Protein AF-A0A4R1ANS1-F1 (afdb_monomer_lite)

Organism: NCBI:txid1742358

Radius of gyration: 12.25 Å; chains: 1; bounding box: 40×24×31 Å

pLDDT: mean 89.73, std 16.28, range [42.06, 98.25]

Sequence (61 aa):
MKIGQRVRVIEEESLFHERLGTIMKIERYYIVVQLDNYPYEMKFIDEELKLVEGVEWLFKL

Structure (mmCIF, N/CA/C/O backbone):
data_AF-A0A4R1ANS1-F1
#
_entry.id   AF-A0A4R1ANS1-F1
#
loop_
_atom_site.group_PDB
_atom_site.id
_atom_site.type_symbol
_atom_site.label_atom_id
_atom_site.label_alt_id
_atom_site.label_comp_id
_atom_site.label_asym_id
_atom_site.label_entity_id
_atom_site.label_seq_id
_atom_site.pdbx_PDB_ins_code
_atom_site.Cartn_x
_atom_site.Cartn_y
_atom_site.Cartn_z
_atom_site.occupancy
_atom_site.B_iso_or_equiv
_atom_site.auth_seq_id
_atom_site.auth_comp_id
_atom_site.auth_asym_id
_atom_site.auth_atom_id
_atom_site.pdbx_PDB_model_num
ATOM 1 N N . MET A 1 1 ? -6.295 8.870 2.845 1.00 86.31 1 MET A N 1
ATOM 2 C CA . MET A 1 1 ? -6.452 7.505 2.289 1.00 86.31 1 MET A CA 1
ATOM 3 C C . MET A 1 1 ? -7.639 6.784 2.937 1.00 86.31 1 MET A C 1
ATOM 5 O O . MET A 1 1 ? -8.071 7.209 4.003 1.00 86.31 1 MET A O 1
ATOM 9 N N . LYS A 1 2 ? -8.197 5.738 2.310 1.00 93.69 2 LYS A N 1
ATOM 10 C CA . LYS 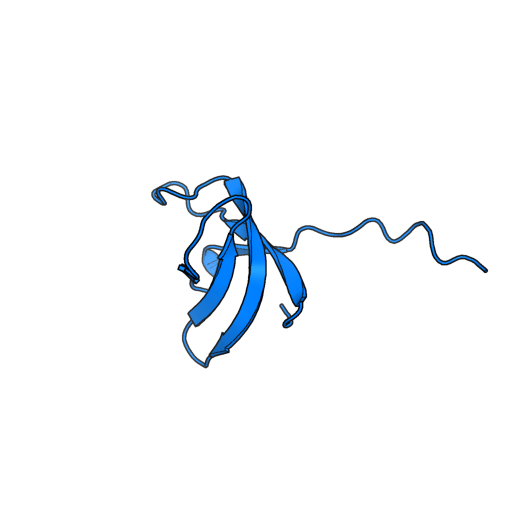A 1 2 ? -9.348 4.939 2.783 1.00 93.69 2 LYS A CA 1
ATOM 11 C C . LYS A 1 2 ? -9.170 3.459 2.413 1.00 93.69 2 LYS A C 1
ATOM 13 O O . LYS A 1 2 ? -8.547 3.152 1.401 1.00 93.69 2 LYS A O 1
ATOM 18 N N . ILE A 1 3 ? -9.759 2.558 3.204 1.00 95.88 3 ILE A N 1
ATOM 19 C CA . ILE A 1 3 ? -9.802 1.113 2.906 1.00 95.88 3 ILE A CA 1
ATOM 20 C C . ILE A 1 3 ? -10.410 0.884 1.512 1.00 95.88 3 ILE A C 1
ATOM 22 O O . ILE A 1 3 ? -11.367 1.557 1.130 1.00 95.88 3 ILE A O 1
ATOM 26 N N . GLY A 1 4 ? -9.825 -0.039 0.750 1.00 94.38 4 GLY A N 1
ATOM 27 C CA . GLY A 1 4 ? -10.193 -0.364 -0.627 1.00 94.38 4 GLY A CA 1
ATOM 28 C C . GLY A 1 4 ? -9.551 0.529 -1.693 1.00 94.38 4 GLY A C 1
ATOM 29 O O . GLY A 1 4 ? -9.651 0.217 -2.876 1.00 94.38 4 GLY A O 1
ATOM 30 N N . GLN A 1 5 ? -8.871 1.621 -1.318 1.00 95.56 5 GLN A N 1
ATOM 31 C CA . GLN A 1 5 ? -8.169 2.456 -2.294 1.00 95.56 5 GLN A CA 1
ATOM 32 C C . GLN A 1 5 ? -6.870 1.809 -2.775 1.00 95.56 5 GLN A C 1
ATOM 34 O O . GLN A 1 5 ? -6.193 1.089 -2.037 1.00 95.56 5 GLN A O 1
ATOM 39 N N . ARG A 1 6 ? -6.518 2.126 -4.022 1.00 96.69 6 ARG A N 1
ATOM 40 C CA . ARG A 1 6 ? -5.261 1.734 -4.654 1.00 96.69 6 ARG A CA 1
ATOM 41 C C . ARG A 1 6 ? -4.154 2.701 -4.254 1.00 96.69 6 ARG A C 1
ATOM 43 O O . ARG A 1 6 ? -4.333 3.918 -4.316 1.00 96.69 6 ARG A O 1
ATOM 50 N N . VAL A 1 7 ? -3.010 2.153 -3.879 1.00 97.25 7 VAL A N 1
ATOM 51 C CA . VAL A 1 7 ? -1.806 2.903 -3.514 1.00 97.25 7 VAL A CA 1
ATOM 52 C C . VAL A 1 7 ? -0.595 2.373 -4.265 1.00 97.25 7 VAL A C 1
ATOM 54 O O . VAL A 1 7 ? -0.578 1.224 -4.704 1.00 97.25 7 VAL A O 1
ATOM 57 N N . ARG A 1 8 ? 0.409 3.231 -4.410 1.00 97.62 8 ARG A N 1
ATOM 58 C CA . ARG A 1 8 ? 1.758 2.916 -4.863 1.00 97.62 8 ARG A CA 1
ATOM 59 C C . ARG A 1 8 ? 2.721 3.170 -3.711 1.00 97.62 8 ARG A C 1
ATOM 61 O O . ARG A 1 8 ? 2.626 4.223 -3.088 1.00 97.62 8 ARG A O 1
ATOM 68 N N . VAL A 1 9 ? 3.642 2.249 -3.466 1.00 97.81 9 VAL A N 1
ATOM 69 C CA . VAL A 1 9 ? 4.760 2.469 -2.540 1.00 97.81 9 VAL A CA 1
ATOM 70 C C . VAL A 1 9 ? 5.763 3.415 -3.204 1.00 97.81 9 VAL A C 1
ATOM 72 O O . VAL A 1 9 ? 6.204 3.148 -4.321 1.00 97.81 9 VAL A O 1
ATOM 75 N N . ILE A 1 10 ? 6.082 4.532 -2.555 1.00 97.69 10 ILE A N 1
ATOM 76 C CA . ILE A 1 10 ? 6.972 5.577 -3.090 1.00 97.69 10 ILE A CA 1
ATOM 77 C C . ILE A 1 10 ? 8.313 5.677 -2.366 1.00 97.69 10 ILE A C 1
ATOM 79 O O . ILE A 1 10 ? 9.218 6.305 -2.898 1.00 97.69 10 ILE A O 1
ATOM 83 N N . GLU A 1 11 ? 8.461 5.035 -1.209 1.00 97.06 11 GLU A N 1
ATOM 84 C CA . GLU A 1 11 ? 9.722 4.998 -0.463 1.00 97.06 11 GLU A CA 1
ATOM 85 C C . GLU A 1 11 ? 10.827 4.339 -1.299 1.00 97.06 11 GLU A C 1
ATOM 87 O O . GLU A 1 11 ? 10.673 3.189 -1.720 1.00 97.06 11 GLU A O 1
ATOM 92 N N . GLU A 1 12 ? 11.904 5.074 -1.589 1.00 94.62 12 GLU A N 1
ATOM 93 C CA . GLU A 1 12 ? 12.971 4.647 -2.510 1.00 94.62 12 GLU A CA 1
ATOM 94 C C . GLU A 1 12 ? 13.824 3.516 -1.926 1.00 94.62 12 GLU A C 1
ATOM 96 O O . GLU A 1 12 ? 14.254 2.624 -2.656 1.00 94.62 12 GLU A O 1
ATOM 101 N N . GLU A 1 13 ? 14.017 3.494 -0.604 1.00 94.88 13 GLU A N 1
ATOM 102 C CA . GLU A 1 13 ? 14.791 2.446 0.076 1.00 94.88 13 GLU A CA 1
ATOM 103 C C . GLU A 1 13 ? 13.988 1.147 0.290 1.00 94.88 13 GLU A C 1
ATOM 105 O O . GLU A 1 13 ? 14.527 0.120 0.714 1.00 94.88 13 GLU A O 1
ATOM 110 N N . SER A 1 14 ? 12.689 1.155 -0.022 1.00 92.69 14 SER A N 1
ATOM 111 C CA . SER A 1 14 ? 11.813 0.000 0.155 1.00 92.69 14 SER A CA 1
ATOM 112 C C . SER A 1 14 ? 12.056 -1.076 -0.905 1.00 92.69 14 SER A C 1
ATOM 114 O O . SER A 1 14 ? 12.052 -0.814 -2.106 1.00 92.69 14 SER A O 1
ATOM 116 N N . LEU A 1 15 ? 12.092 -2.347 -0.484 1.00 94.06 15 LEU A N 1
ATOM 117 C CA . LEU A 1 15 ? 12.069 -3.507 -1.397 1.00 94.06 15 LEU A CA 1
ATOM 118 C C . LEU A 1 15 ? 10.813 -3.557 -2.286 1.00 94.06 15 LEU A C 1
ATOM 120 O O . LEU A 1 15 ? 10.743 -4.345 -3.232 1.00 94.06 15 LEU A O 1
ATOM 124 N N . PHE A 1 16 ? 9.805 -2.751 -1.957 1.00 96.06 16 PHE A N 1
ATOM 125 C CA . PHE A 1 16 ? 8.534 -2.680 -2.659 1.00 96.06 16 PHE A CA 1
ATOM 126 C C . PHE A 1 16 ? 8.355 -1.366 -3.422 1.00 96.06 16 PHE A C 1
ATOM 128 O O . PHE A 1 16 ? 7.233 -1.098 -3.844 1.00 96.06 16 PHE A O 1
ATOM 135 N N . HIS A 1 17 ? 9.414 -0.570 -3.614 1.00 96.62 17 HIS A N 1
ATOM 136 C CA . HIS A 1 17 ? 9.359 0.679 -4.373 1.00 96.62 17 HIS A CA 1
ATOM 137 C C . HIS A 1 17 ? 8.621 0.506 -5.717 1.00 96.62 17 HIS A C 1
ATOM 139 O O . HIS A 1 17 ? 8.773 -0.502 -6.411 1.00 96.62 17 HIS A O 1
ATOM 145 N N . GLU A 1 18 ? 7.749 1.465 -6.035 1.00 96.56 18 GLU A N 1
ATOM 146 C CA . GLU A 1 18 ? 6.817 1.499 -7.174 1.00 96.56 18 GLU A CA 1
ATOM 147 C C . GLU A 1 18 ? 5.739 0.405 -7.231 1.00 96.56 18 GLU A C 1
ATOM 149 O O . GLU A 1 18 ? 4.859 0.456 -8.102 1.00 96.56 18 GLU A O 1
ATOM 154 N N . ARG A 1 19 ? 5.722 -0.560 -6.303 1.00 96.69 19 ARG A N 1
ATOM 155 C CA . ARG A 1 19 ? 4.674 -1.585 -6.297 1.00 96.69 19 ARG A CA 1
ATOM 156 C C . ARG A 1 19 ? 3.320 -0.996 -5.952 1.00 96.69 19 ARG A C 1
ATOM 158 O O . ARG A 1 19 ? 3.180 -0.111 -5.107 1.00 96.69 19 ARG A O 1
ATOM 165 N N . LEU A 1 20 ? 2.306 -1.551 -6.604 1.00 97.75 20 LEU A N 1
ATOM 166 C CA . LEU A 1 20 ? 0.915 -1.227 -6.353 1.00 97.75 20 LEU A CA 1
ATOM 167 C C . LEU A 1 20 ? 0.314 -2.179 -5.323 1.00 97.75 20 LEU A C 1
ATOM 169 O O . LEU A 1 20 ? 0.703 -3.344 -5.219 1.00 97.75 20 LEU A O 1
ATOM 173 N N . GLY A 1 21 ? -0.674 -1.681 -4.594 1.00 97.06 21 GLY A N 1
ATOM 174 C CA . GLY A 1 21 ? -1.462 -2.481 -3.676 1.00 97.06 21 GLY A CA 1
ATOM 175 C C . GLY A 1 21 ? -2.789 -1.830 -3.330 1.00 97.06 21 GLY A C 1
ATOM 176 O O . GLY A 1 21 ? -3.120 -0.738 -3.799 1.00 97.06 21 GLY A O 1
ATOM 177 N N . THR A 1 22 ? -3.558 -2.527 -2.504 1.00 97.50 22 THR A N 1
ATOM 178 C CA . THR A 1 22 ? -4.865 -2.079 -2.020 1.00 97.50 22 THR A CA 1
ATOM 179 C C . THR A 1 22 ? -4.836 -1.944 -0.506 1.00 97.50 22 THR A C 1
ATOM 181 O O . THR A 1 22 ? -4.341 -2.832 0.188 1.00 97.50 22 THR A O 1
ATOM 184 N N . ILE A 1 23 ? -5.370 -0.842 0.019 1.00 97.75 23 ILE A N 1
ATOM 185 C CA . ILE A 1 23 ? -5.461 -0.626 1.465 1.00 97.75 23 ILE A CA 1
ATOM 186 C C . ILE A 1 23 ? -6.483 -1.596 2.058 1.00 97.75 23 ILE A C 1
ATOM 188 O O . ILE A 1 23 ? -7.668 -1.523 1.738 1.00 97.75 23 ILE A O 1
ATOM 192 N N . MET A 1 24 ? -6.034 -2.452 2.969 1.00 98.06 24 MET A N 1
ATOM 193 C CA . MET A 1 24 ? -6.872 -3.423 3.676 1.00 98.06 24 MET A CA 1
ATOM 194 C C . MET A 1 24 ? -7.316 -2.895 5.040 1.00 98.06 24 MET A C 1
ATOM 196 O O . MET A 1 24 ? -8.459 -3.093 5.448 1.00 98.06 24 MET A O 1
ATOM 200 N N . LYS A 1 25 ? -6.426 -2.180 5.742 1.00 97.81 25 LYS A N 1
ATOM 201 C CA . LYS A 1 25 ? -6.683 -1.643 7.084 1.00 97.81 25 LYS A CA 1
ATOM 202 C C . LYS A 1 25 ? -5.928 -0.339 7.309 1.00 97.81 25 LYS A C 1
ATOM 204 O O . LYS A 1 25 ? -4.832 -0.160 6.788 1.00 97.81 25 LYS A O 1
ATOM 209 N N . ILE A 1 26 ? -6.497 0.548 8.120 1.00 97.50 26 ILE A N 1
ATOM 210 C CA . ILE A 1 26 ? -5.852 1.786 8.568 1.00 97.50 26 ILE A CA 1
ATOM 211 C C . ILE A 1 26 ? -5.820 1.759 10.093 1.00 97.50 26 ILE A C 1
ATOM 213 O O . ILE A 1 26 ? -6.863 1.639 10.733 1.00 97.50 26 ILE A O 1
ATOM 217 N N . GLU A 1 27 ? -4.622 1.842 10.655 1.00 96.75 27 GLU A N 1
ATOM 218 C CA . GLU A 1 27 ? -4.357 1.904 12.089 1.00 96.75 27 GLU A CA 1
ATOM 219 C C . GLU A 1 27 ? -3.754 3.266 12.442 1.00 96.75 27 GLU A C 1
ATOM 221 O O . GLU A 1 27 ? -3.351 4.032 11.569 1.00 96.75 27 GLU A O 1
ATOM 226 N N . ARG A 1 28 ? -3.650 3.574 13.739 1.00 95.25 28 ARG A N 1
ATOM 227 C CA . ARG A 1 28 ? -3.151 4.882 14.204 1.00 95.25 28 ARG A CA 1
ATOM 228 C C . ARG A 1 28 ? -1.741 5.233 13.698 1.00 95.25 28 ARG A C 1
ATOM 230 O O . ARG A 1 28 ? -1.444 6.413 13.565 1.00 95.25 28 ARG A O 1
ATOM 237 N N . TYR A 1 29 ? -0.887 4.234 13.466 1.00 95.38 29 TYR A N 1
ATOM 238 C CA . TYR A 1 29 ? 0.533 4.433 13.134 1.00 95.38 29 TYR A CA 1
ATOM 239 C C . TYR A 1 29 ? 0.969 3.788 11.817 1.00 95.38 29 TYR A C 1
ATOM 241 O O . TYR A 1 29 ? 2.112 3.962 11.422 1.00 95.38 29 TYR A O 1
ATOM 249 N N . TYR A 1 30 ? 0.109 3.000 11.171 1.00 97.19 30 TYR A N 1
ATOM 250 C CA . TYR A 1 30 ? 0.448 2.314 9.927 1.00 97.19 30 TYR A CA 1
ATOM 251 C C . TYR A 1 30 ? -0.809 1.963 9.132 1.00 97.19 30 TYR A C 1
ATOM 253 O O . TYR A 1 30 ? -1.924 1.901 9.650 1.00 97.19 30 TYR A O 1
ATOM 261 N N . ILE A 1 31 ? -0.600 1.680 7.859 1.00 98.12 31 ILE A N 1
ATOM 262 C CA . ILE A 1 31 ? -1.587 1.286 6.871 1.00 98.12 31 ILE A CA 1
ATOM 263 C C . ILE A 1 31 ? -1.202 -0.115 6.406 1.00 98.12 31 ILE A C 1
ATOM 265 O O . ILE A 1 31 ? -0.058 -0.368 6.036 1.00 98.12 31 ILE A O 1
ATOM 269 N N . VAL A 1 32 ? -2.152 -1.044 6.459 1.00 98.19 32 VAL A N 1
ATOM 270 C CA . VAL A 1 32 ? -1.968 -2.407 5.954 1.00 98.19 32 VAL A CA 1
ATOM 271 C C . VAL A 1 32 ? -2.383 -2.437 4.492 1.00 98.19 32 VAL A C 1
ATOM 273 O O . VAL A 1 32 ? -3.521 -2.093 4.162 1.00 98.19 32 VAL A O 1
ATOM 276 N N . VAL A 1 33 ? -1.470 -2.861 3.626 1.00 98.06 33 VAL A N 1
ATOM 277 C CA . VAL A 1 33 ? -1.640 -2.912 2.176 1.00 98.06 33 VAL A CA 1
ATOM 278 C C . VAL A 1 33 ? -1.412 -4.338 1.687 1.00 98.06 33 VAL A C 1
ATOM 280 O O . VAL A 1 33 ? -0.373 -4.942 1.952 1.00 98.06 33 VAL A O 1
ATOM 283 N N . GLN A 1 34 ? -2.366 -4.855 0.919 1.00 98.25 34 GLN A N 1
ATOM 284 C CA . GLN A 1 34 ? -2.182 -6.065 0.127 1.00 98.25 34 GLN A CA 1
ATOM 285 C C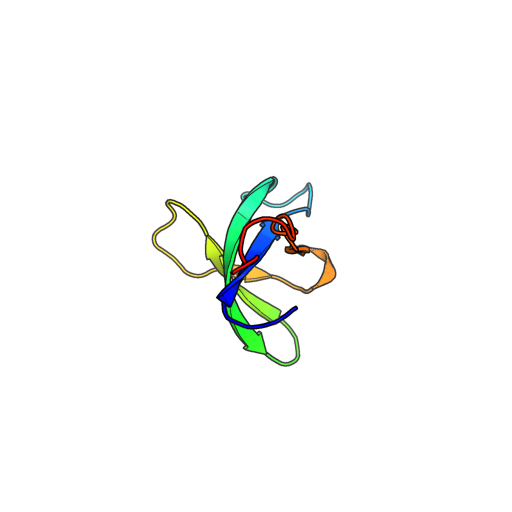 . GLN A 1 34 ? -1.538 -5.664 -1.203 1.00 98.25 34 GLN A C 1
ATOM 287 O O . GLN A 1 34 ? -2.193 -5.050 -2.048 1.00 98.25 34 GLN A O 1
ATOM 292 N N . LEU A 1 35 ? -0.248 -5.964 -1.366 1.00 97.69 35 LEU A N 1
ATOM 293 C CA . LEU A 1 35 ? 0.486 -5.682 -2.601 1.00 97.69 35 LEU A CA 1
ATOM 294 C C . LEU A 1 35 ? 0.063 -6.642 -3.721 1.00 97.69 35 LEU A C 1
ATOM 296 O O . LEU A 1 35 ? -0.245 -7.812 -3.473 1.00 97.69 35 LEU A O 1
ATOM 300 N N . ASP A 1 36 ? 0.090 -6.155 -4.960 1.00 96.00 36 ASP A N 1
ATOM 301 C CA . ASP A 1 36 ? -0.216 -6.960 -6.140 1.00 96.00 36 ASP A CA 1
ATOM 302 C C . ASP A 1 36 ? 0.834 -8.062 -6.332 1.00 96.00 36 ASP A C 1
ATOM 304 O O . ASP A 1 36 ? 2.040 -7.829 -6.204 1.00 96.00 36 ASP A O 1
ATOM 308 N N . ASN A 1 37 ? 0.377 -9.271 -6.675 1.00 93.69 37 ASN A N 1
ATOM 309 C CA . ASN A 1 37 ? 1.231 -10.447 -6.893 1.00 93.69 37 ASN A CA 1
ATOM 310 C C . ASN A 1 37 ? 2.187 -10.739 -5.720 1.00 93.69 37 ASN A C 1
ATOM 312 O O . ASN A 1 37 ? 3.298 -11.238 -5.917 1.00 93.69 37 ASN A O 1
ATOM 316 N N . TYR A 1 38 ? 1.773 -10.408 -4.495 1.00 94.50 38 TYR A N 1
ATOM 317 C CA . TYR A 1 38 ? 2.518 -10.703 -3.281 1.00 94.50 38 TYR A CA 1
ATOM 318 C C . TYR 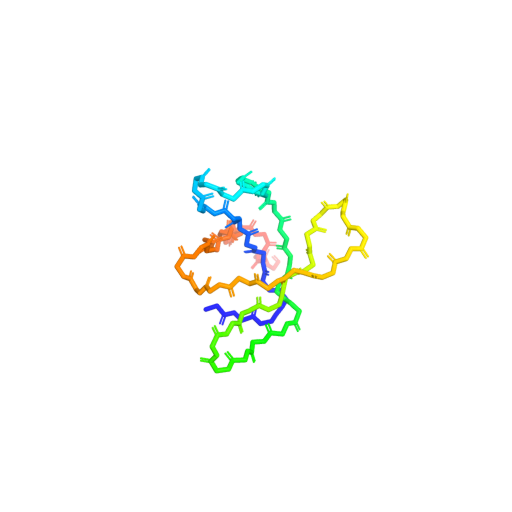A 1 38 ? 1.594 -11.401 -2.277 1.00 94.50 38 TYR A C 1
ATOM 320 O O . TYR A 1 38 ? 0.504 -10.902 -2.025 1.00 94.50 38 TYR A O 1
ATOM 328 N N . PRO A 1 39 ? 1.969 -12.557 -1.712 1.00 94.00 39 PRO A N 1
ATOM 329 C CA . PRO A 1 39 ? 1.039 -13.370 -0.924 1.00 94.00 39 PRO A CA 1
ATOM 330 C C . PRO A 1 39 ? 0.793 -12.849 0.501 1.00 94.00 39 PRO A C 1
ATOM 332 O O . PRO A 1 39 ? -0.046 -13.409 1.200 1.00 94.00 39 PRO A O 1
ATOM 335 N N . TYR A 1 40 ? 1.514 -11.815 0.942 1.00 95.19 40 TYR A N 1
ATOM 336 C CA . TYR A 1 40 ? 1.440 -11.293 2.307 1.00 95.19 40 TYR A CA 1
ATOM 337 C C . TYR A 1 40 ? 0.977 -9.835 2.343 1.00 95.19 40 TYR A C 1
ATOM 339 O O . TYR A 1 40 ? 1.280 -9.046 1.445 1.00 95.19 40 TYR A O 1
ATOM 347 N N . GLU A 1 41 ? 0.285 -9.470 3.419 1.00 96.69 41 GLU A N 1
ATOM 348 C CA . GLU A 1 41 ? -0.025 -8.079 3.737 1.00 96.69 41 GLU A CA 1
ATOM 349 C C . GLU A 1 41 ? 1.210 -7.373 4.303 1.00 96.69 41 GLU A C 1
ATOM 351 O O . GLU A 1 41 ? 1.933 -7.919 5.140 1.00 96.69 41 GLU A O 1
ATOM 356 N N . MET A 1 42 ? 1.423 -6.132 3.879 1.00 97.94 42 MET A N 1
ATOM 357 C CA . MET A 1 42 ? 2.552 -5.309 4.298 1.00 97.94 42 MET A CA 1
ATOM 358 C C . MET A 1 42 ? 2.068 -4.068 5.038 1.00 97.94 42 MET A C 1
ATOM 360 O O . MET A 1 42 ? 0.966 -3.576 4.800 1.00 97.94 42 MET A 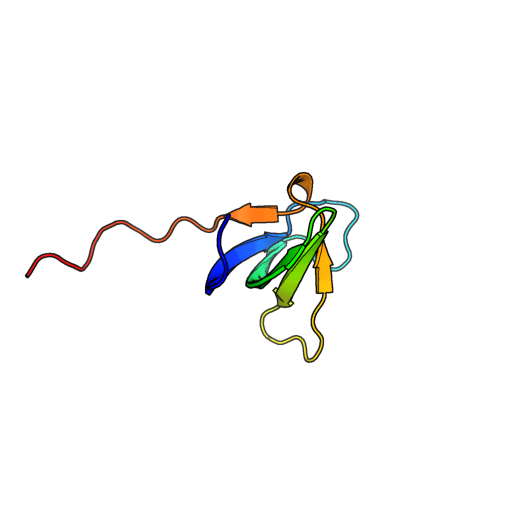O 1
ATOM 364 N N . LYS A 1 43 ? 2.891 -3.569 5.959 1.00 98.00 43 LYS A N 1
ATOM 365 C CA . LYS A 1 43 ? 2.611 -2.359 6.732 1.00 98.00 43 LYS A CA 1
ATOM 366 C C . LYS A 1 43 ? 3.469 -1.227 6.207 1.00 98.00 43 LYS A C 1
ATOM 368 O O . LYS A 1 43 ? 4.670 -1.418 6.055 1.00 98.00 43 LYS A O 1
ATOM 373 N N . PHE A 1 44 ? 2.839 -0.084 6.003 1.00 97.38 44 PHE A N 1
ATOM 374 C CA . PHE A 1 44 ? 3.487 1.143 5.568 1.00 97.38 44 PHE A CA 1
ATOM 375 C C . PHE A 1 44 ? 2.999 2.317 6.410 1.00 97.38 44 PHE A C 1
ATOM 377 O O . PHE A 1 44 ? 1.893 2.266 6.952 1.00 97.38 44 PHE A O 1
ATOM 384 N N . ILE A 1 45 ? 3.781 3.379 6.520 1.00 97.06 45 ILE A N 1
ATOM 385 C CA . ILE A 1 45 ? 3.290 4.673 7.010 1.00 97.06 45 ILE A CA 1
ATOM 386 C C . ILE A 1 45 ? 2.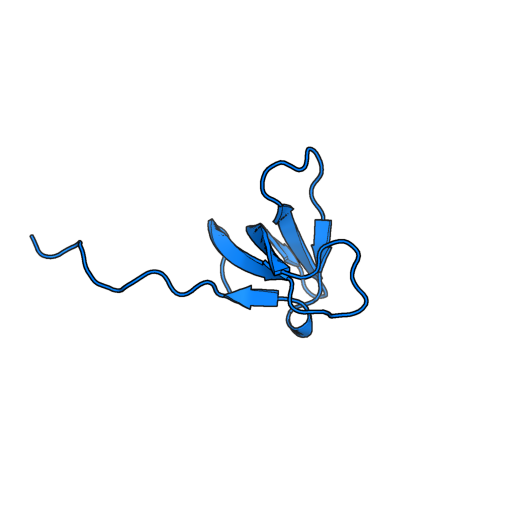693 5.481 5.850 1.00 97.06 45 ILE A C 1
ATOM 388 O O . ILE A 1 45 ? 2.893 5.158 4.682 1.00 97.06 45 ILE A O 1
ATOM 392 N N . ASP A 1 46 ? 1.916 6.520 6.163 1.00 95.50 46 ASP A N 1
ATOM 393 C CA . ASP A 1 46 ? 1.226 7.336 5.146 1.00 95.50 46 ASP A CA 1
ATOM 394 C C . ASP A 1 46 ? 2.209 7.966 4.141 1.00 95.50 46 ASP A C 1
ATOM 396 O O . ASP A 1 46 ? 1.927 8.008 2.948 1.00 95.50 46 ASP A O 1
ATOM 400 N N . GLU A 1 47 ? 3.396 8.355 4.612 1.00 96.75 47 GLU A N 1
ATOM 401 C CA . GLU A 1 47 ? 4.465 8.986 3.824 1.00 96.75 47 GLU A CA 1
ATOM 402 C C . GLU A 1 47 ? 5.107 8.038 2.794 1.00 96.75 47 GLU A C 1
ATOM 404 O O . GLU A 1 47 ? 5.590 8.494 1.761 1.00 96.75 47 GLU A O 1
ATOM 409 N N . GLU A 1 48 ? 5.058 6.722 3.021 1.00 97.88 48 GLU A N 1
ATOM 410 C CA . GLU A 1 48 ? 5.611 5.714 2.102 1.00 97.88 48 GLU A CA 1
ATOM 411 C C . GLU A 1 48 ? 4.647 5.380 0.954 1.00 97.88 48 GLU A C 1
ATOM 413 O O . GLU A 1 48 ? 4.992 4.613 0.049 1.00 97.88 48 GLU A O 1
ATOM 418 N N . LEU A 1 49 ? 3.420 5.911 0.983 1.00 97.25 49 LEU A N 1
ATOM 419 C CA . LEU A 1 49 ? 2.348 5.559 0.064 1.00 97.25 49 LEU A CA 1
ATOM 420 C C . LEU A 1 49 ? 1.840 6.779 -0.708 1.00 97.25 49 LEU A C 1
ATOM 422 O O . LEU A 1 49 ? 1.622 7.862 -0.178 1.00 97.25 49 LEU A O 1
ATOM 426 N N . LYS A 1 50 ? 1.519 6.570 -1.983 1.00 97.12 50 LYS A N 1
ATOM 427 C CA . LYS A 1 50 ? 0.803 7.541 -2.812 1.00 97.12 50 LYS A CA 1
ATOM 428 C C . LYS A 1 50 ? -0.471 6.924 -3.351 1.00 97.12 50 LYS A C 1
ATOM 430 O O . LYS A 1 50 ? -0.446 5.820 -3.889 1.00 97.12 50 LYS A O 1
ATOM 435 N N . LEU A 1 51 ? -1.593 7.632 -3.237 1.00 95.69 51 LEU A N 1
ATOM 436 C CA . LEU A 1 51 ? -2.841 7.190 -3.856 1.00 95.69 51 LEU A CA 1
ATOM 437 C C . LEU A 1 51 ? -2.668 7.110 -5.373 1.00 95.69 51 LEU A C 1
ATOM 439 O O . LEU A 1 51 ? -2.188 8.046 -6.012 1.00 95.69 51 LEU A O 1
ATOM 443 N N . VAL A 1 52 ? -3.078 5.982 -5.943 1.00 93.38 52 VAL A N 1
ATOM 444 C CA . VAL A 1 52 ? -3.234 5.860 -7.388 1.00 93.38 52 VAL A CA 1
ATOM 445 C C . VAL A 1 52 ? -4.581 6.485 -7.707 1.00 93.38 52 VAL A C 1
ATOM 447 O O . VAL A 1 52 ? -5.625 5.881 -7.460 1.00 93.38 52 VAL A O 1
ATOM 450 N N . GLU A 1 53 ? -4.568 7.726 -8.182 1.00 80.12 53 GLU A N 1
ATOM 451 C CA . GLU A 1 53 ? -5.785 8.393 -8.630 1.00 80.12 53 GLU A CA 1
ATOM 452 C C . GLU A 1 53 ? -6.393 7.599 -9.791 1.00 80.12 53 GLU A C 1
ATOM 454 O O . GLU A 1 53 ? -5.801 7.439 -10.859 1.00 80.12 53 GLU A O 1
ATOM 459 N N . GLY A 1 54 ? -7.583 7.052 -9.554 1.00 55.50 54 GLY A N 1
ATOM 460 C CA . GLY A 1 54 ? -8.423 6.507 -10.602 1.00 55.50 54 GLY A CA 1
ATOM 461 C C . GLY A 1 54 ? -9.152 7.657 -11.277 1.00 55.50 54 GLY A C 1
ATOM 462 O O . GLY A 1 54 ? -10.055 8.230 -10.680 1.00 55.50 54 GLY A O 1
ATOM 463 N N . VAL A 1 55 ? -8.719 7.984 -12.494 1.00 53.81 55 VAL A N 1
ATOM 464 C CA . VAL A 1 55 ? -9.507 8.531 -13.610 1.00 53.81 55 VAL A CA 1
ATOM 465 C C . VAL A 1 55 ? -10.999 8.698 -13.254 1.00 53.81 55 VAL A C 1
ATOM 467 O O . VAL A 1 55 ? -11.750 7.728 -13.266 1.00 53.81 55 VAL A O 1
ATOM 470 N N . GLU A 1 56 ? -11.445 9.931 -12.987 1.00 45.69 56 GLU A N 1
ATOM 47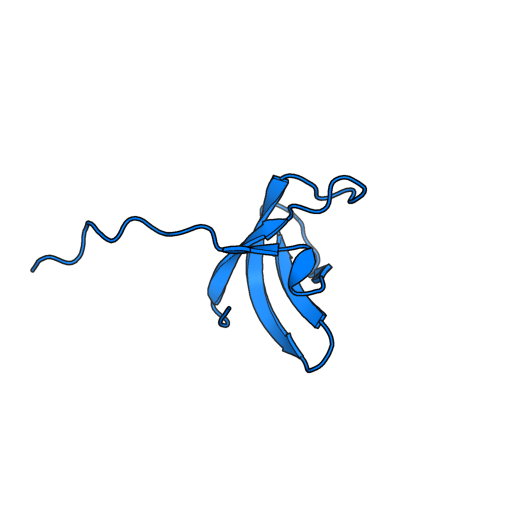1 C CA . GLU A 1 56 ? -12.854 10.331 -12.761 1.00 45.69 56 GLU A CA 1
ATOM 472 C C . GLU A 1 56 ? -13.816 10.034 -13.941 1.00 45.69 56 GLU A C 1
ATOM 474 O O . GLU A 1 56 ? -14.967 10.469 -13.958 1.00 45.69 56 GLU A O 1
ATOM 479 N N . TRP A 1 57 ? -13.391 9.285 -14.953 1.00 50.16 57 TRP A N 1
ATOM 480 C CA . TRP A 1 57 ? -14.110 9.122 -16.209 1.00 50.16 57 TRP A CA 1
ATOM 481 C C . TRP A 1 57 ? -14.495 7.660 -16.372 1.00 50.16 57 TRP A C 1
ATOM 483 O O . TRP A 1 57 ? -13.669 6.890 -16.833 1.00 50.16 57 TRP A O 1
ATOM 493 N N . LEU A 1 58 ? -15.713 7.284 -15.965 1.00 48.81 58 LEU A N 1
ATOM 494 C CA . LEU A 1 58 ? -16.558 6.264 -16.628 1.00 48.81 58 LEU A CA 1
ATOM 495 C C . LEU A 1 58 ? -17.893 5.993 -15.897 1.00 48.81 58 LEU A C 1
ATOM 497 O O . LEU A 1 58 ? -18.676 5.172 -16.359 1.00 48.81 58 LEU A O 1
ATOM 501 N N . PHE A 1 59 ? -18.230 6.729 -14.831 1.00 47.78 59 PHE A N 1
ATOM 502 C CA . PHE A 1 59 ? -19.609 6.796 -14.324 1.00 47.78 59 PHE A CA 1
ATOM 503 C C . PHE A 1 59 ? -20.287 8.103 -14.754 1.00 47.78 59 PHE A C 1
ATOM 505 O O . PHE A 1 59 ? -20.645 8.944 -13.934 1.00 47.78 59 PHE A O 1
ATOM 512 N N . LYS A 1 60 ? -20.477 8.280 -16.064 1.00 45.22 60 LYS A N 1
ATOM 513 C CA . LYS A 1 60 ? -21.624 9.043 -16.567 1.00 45.22 60 LYS A CA 1
ATOM 514 C C . LYS A 1 60 ? -22.571 8.037 -17.215 1.00 45.22 60 LYS A C 1
ATOM 516 O O . LYS A 1 60 ? -22.276 7.560 -18.302 1.00 45.22 60 LYS A O 1
ATOM 521 N N . LEU A 1 61 ? -23.590 7.699 -16.418 1.00 42.06 61 LEU A N 1
ATOM 522 C CA . LEU A 1 61 ? -24.966 7.297 -16.745 1.00 42.06 61 LEU A CA 1
ATOM 523 C C . LEU A 1 61 ? -25.239 6.805 -18.170 1.00 42.06 61 LEU A C 1
ATOM 525 O O . LEU A 1 61 ? -25.108 7.625 -19.104 1.00 42.06 61 LEU A O 1
#

Secondary structure (DSSP, 8-state):
--TT-EEEE--TTSTTTT-EEEEEEE-SS-EEEEETT-SSEEEE-GGGEEE----S-S---

Foldseek 3Di:
DDFQFKKAFCPPPDPRHRWIWTFHDDDPAWTWTDTPPDPDIDTDGPVRIDTPDPDPPDPDD